Protein AF-A0A1B0D2J7-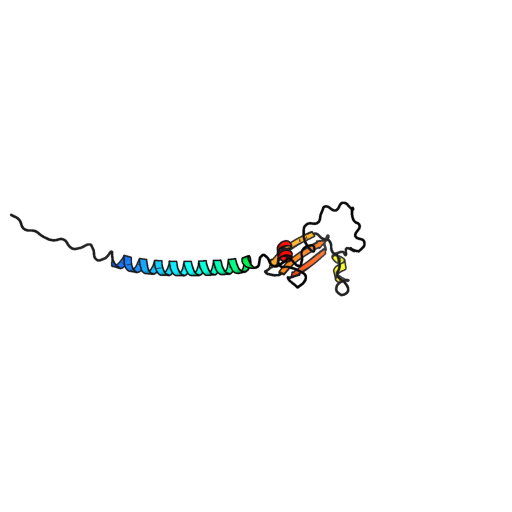F1 (afdb_monomer)

Foldseek 3Di:
DDDDDDDDDDPDPPVVVVVVVVVVVVVVVVVVVVVVVVVVVVVVVVVVVVDDPQLQPPVDDDDDDPPVPDDDPVQDEDELVCVVVVVPPDDHHYDFDFPDWDDDVQKIWTWGDDPPHIDIDMDGDDPNGHSVNSVVRD

Secondary structure (DSSP, 8-state):
---------SSTTHHHHHHHHHHHHHHHHHHHHHHHHHHHHHHHHHHTTTTS--TTTTSSS-PPP--S-S--TT--EEPGGGGGGSTTT---EE--EEEEEEEETTEEEEEEEETTEEEEEEEE--SSS-HHHHHHH-

Radius of gyration: 33.24 Å; Cα contacts (8 Å, |Δi|>4): 116; chains: 1; bounding box: 36×36×124 Å

Organism: Phlebotomus papatasi (NCBI:txid29031)

Structure (mmCIF, N/CA/C/O backbone):
data_AF-A0A1B0D2J7-F1
#
_entry.id   AF-A0A1B0D2J7-F1
#
loop_
_atom_site.group_PDB
_atom_site.id
_atom_site.type_symbol
_atom_site.label_atom_id
_atom_site.label_alt_id
_atom_site.label_comp_id
_atom_site.label_asym_id
_atom_site.label_entity_id
_atom_site.label_seq_id
_atom_site.pdbx_PDB_ins_code
_atom_site.Cartn_x
_atom_site.Cartn_y
_atom_site.Cartn_z
_atom_site.occupancy
_atom_site.B_iso_or_equiv
_atom_site.auth_seq_id
_atom_site.auth_comp_id
_atom_site.auth_asym_id
_atom_site.auth_atom_id
_atom_site.pdbx_PDB_model_num
ATOM 1 N N . MET A 1 1 ? -4.868 2.280 103.336 1.00 36.06 1 MET A N 1
ATOM 2 C CA . MET A 1 1 ? -6.332 2.090 103.245 1.00 36.06 1 MET A CA 1
ATOM 3 C C . MET A 1 1 ? -6.810 2.931 102.066 1.00 36.06 1 MET A C 1
ATOM 5 O O . MET A 1 1 ? -6.310 4.032 101.901 1.00 36.06 1 MET A O 1
ATOM 9 N N . VAL A 1 2 ? -7.621 2.318 101.208 1.00 45.88 2 VAL A N 1
ATOM 10 C CA . VAL A 1 2 ? -7.970 2.619 99.801 1.00 45.88 2 VAL A CA 1
ATOM 11 C C . VAL A 1 2 ? -8.693 3.957 99.575 1.00 45.88 2 VAL A C 1
ATOM 13 O O . VAL A 1 2 ? -9.553 4.262 100.392 1.00 45.88 2 VAL A O 1
ATOM 16 N N . VAL A 1 3 ? -8.407 4.658 98.454 1.00 38.03 3 VAL A N 1
ATOM 17 C CA . VAL A 1 3 ? -9.381 5.112 97.413 1.00 38.03 3 VAL A CA 1
ATOM 18 C C . VAL A 1 3 ? -8.695 5.730 96.162 1.00 38.03 3 VAL A C 1
ATOM 20 O O . VAL A 1 3 ? -8.064 6.777 96.248 1.00 38.03 3 VAL A O 1
ATOM 23 N N . ASP A 1 4 ? -8.860 5.058 95.013 1.00 40.75 4 ASP A N 1
ATOM 24 C CA . ASP A 1 4 ? -8.690 5.481 93.593 1.00 40.75 4 ASP A CA 1
ATOM 25 C C . ASP A 1 4 ? -9.946 6.269 93.106 1.00 40.75 4 ASP A C 1
ATOM 27 O O . ASP A 1 4 ? -10.942 6.184 93.838 1.00 40.75 4 ASP A O 1
ATOM 31 N N . PRO A 1 5 ? -10.029 6.971 91.926 1.00 53.91 5 PRO A N 1
ATOM 32 C CA . PRO A 1 5 ? -9.624 6.455 90.594 1.00 53.91 5 PRO A CA 1
ATOM 33 C C . PRO A 1 5 ? -9.311 7.466 89.435 1.00 53.91 5 PRO A C 1
ATOM 35 O O . PRO A 1 5 ? -9.372 8.687 89.573 1.00 53.91 5 PRO A O 1
ATOM 38 N N . THR A 1 6 ? -9.114 6.892 88.234 1.00 36.03 6 THR A N 1
ATOM 39 C CA . THR A 1 6 ? -9.499 7.321 86.856 1.00 36.03 6 THR A CA 1
ATOM 40 C C . THR A 1 6 ? -8.455 7.792 85.821 1.00 36.03 6 THR A C 1
ATOM 42 O O . THR A 1 6 ? -7.936 8.904 85.848 1.00 36.03 6 THR A O 1
ATOM 45 N N . GLU A 1 7 ? -8.290 6.918 84.815 1.00 46.34 7 GLU A N 1
ATOM 46 C CA . GLU A 1 7 ? -7.765 7.100 83.456 1.00 46.34 7 GLU A CA 1
ATOM 47 C C . GLU A 1 7 ? -8.425 8.255 82.678 1.00 46.34 7 GLU A C 1
ATOM 49 O O . GLU A 1 7 ? -9.646 8.415 82.734 1.00 46.34 7 GLU A O 1
ATOM 54 N N . LYS A 1 8 ? -7.638 8.985 81.865 1.00 35.38 8 LYS A N 1
ATOM 55 C CA . LYS A 1 8 ? -8.033 9.540 80.545 1.00 35.38 8 LYS A CA 1
ATOM 56 C C . LYS A 1 8 ? -6.895 10.357 79.925 1.00 35.38 8 LYS A C 1
ATOM 58 O O . LYS A 1 8 ? -6.620 11.471 80.358 1.00 35.38 8 LYS A O 1
ATOM 63 N N . GLY A 1 9 ? -6.266 9.844 78.868 1.00 32.66 9 GLY A N 1
ATOM 64 C CA . GLY A 1 9 ? -5.232 10.608 78.164 1.00 32.66 9 GLY A CA 1
ATOM 65 C C . GLY A 1 9 ? -4.588 9.914 76.969 1.00 32.66 9 GLY A C 1
ATOM 66 O O . GLY A 1 9 ? -3.372 9.972 76.851 1.00 32.66 9 GLY A O 1
ATOM 67 N N . ALA A 1 10 ? -5.349 9.238 76.101 1.00 36.91 10 ALA A N 1
ATOM 68 C CA . ALA A 1 10 ? -4.761 8.639 74.892 1.00 36.91 10 ALA A CA 1
ATOM 69 C C . ALA A 1 10 ? -5.665 8.566 73.643 1.00 36.91 10 ALA A C 1
ATOM 71 O O . ALA A 1 10 ? -5.185 8.151 72.593 1.00 36.91 10 ALA A O 1
ATOM 72 N N . GLU A 1 11 ? -6.937 8.980 73.687 1.00 37.53 11 GLU A N 1
ATOM 73 C CA . GLU A 1 11 ? -7.882 8.601 72.614 1.00 37.53 11 GLU A CA 1
ATOM 74 C C . GLU A 1 11 ? -8.264 9.706 71.608 1.00 37.53 11 GLU A C 1
ATOM 76 O O . GLU A 1 11 ? -8.839 9.409 70.568 1.00 37.53 11 GLU A O 1
ATOM 81 N N . THR A 1 12 ? -7.902 10.980 71.795 1.00 37.44 12 THR A N 1
ATOM 82 C CA . THR A 1 12 ? -8.481 12.068 70.968 1.00 37.44 12 THR A CA 1
ATOM 83 C C . THR A 1 12 ? -7.726 12.449 69.681 1.00 37.44 12 THR A C 1
ATOM 85 O O . THR A 1 12 ? -8.220 13.280 68.920 1.00 37.44 12 THR A O 1
ATOM 88 N N . SER A 1 13 ? -6.573 11.844 69.362 1.00 40.19 13 SER A N 1
ATOM 89 C CA . SER A 1 13 ? -5.775 12.210 68.165 1.00 40.19 13 SER A CA 1
ATOM 90 C C . SER A 1 13 ? -5.899 11.229 66.980 1.00 40.19 13 SER A C 1
ATOM 92 O O . SER A 1 13 ? -5.653 11.599 65.829 1.00 40.19 13 SER A O 1
ATOM 94 N N . ALA A 1 14 ? -6.348 9.991 67.220 1.00 44.34 14 ALA A N 1
ATOM 95 C CA . ALA A 1 14 ? -6.433 8.953 66.185 1.00 44.34 14 ALA A CA 1
ATOM 96 C C . ALA A 1 14 ? -7.682 9.081 65.284 1.00 44.34 14 ALA A C 1
ATOM 98 O O . ALA A 1 14 ? -7.615 8.864 64.070 1.00 44.34 14 ALA A O 1
ATOM 99 N N . GLU A 1 15 ? -8.824 9.515 65.826 1.00 48.03 15 GLU A N 1
ATOM 100 C CA . GLU A 1 15 ? -10.078 9.617 65.057 1.00 48.03 15 GLU A CA 1
ATOM 101 C C . GLU A 1 15 ? -10.130 10.811 64.090 1.00 48.03 15 GLU A C 1
ATOM 103 O O . GLU A 1 15 ? -10.821 10.762 63.065 1.00 48.03 15 GLU A O 1
ATOM 108 N N . ALA A 1 16 ? -9.368 11.876 64.357 1.00 48.75 16 ALA A N 1
ATOM 109 C CA . ALA A 1 16 ? -9.326 13.062 63.499 1.00 48.75 16 ALA A CA 1
ATOM 110 C C . ALA A 1 16 ? -8.499 12.846 62.214 1.00 48.75 16 ALA A C 1
ATOM 112 O O . ALA A 1 16 ? -8.793 13.450 61.176 1.00 48.75 16 ALA A O 1
ATOM 113 N N . GLN A 1 17 ? -7.497 11.960 62.250 1.00 47.81 17 GLN A N 1
ATOM 114 C CA . GLN A 1 17 ? -6.685 11.612 61.077 1.00 47.81 17 GLN A CA 1
ATOM 115 C C . GLN A 1 17 ? -7.391 10.594 60.158 1.00 47.81 17 GLN A C 1
ATOM 117 O O . GLN A 1 17 ? -7.270 10.686 58.933 1.00 47.81 17 GLN A O 1
ATOM 122 N N . SER A 1 18 ? -8.225 9.707 60.716 1.00 53.28 18 SER A N 1
ATOM 123 C CA . SER A 1 18 ? -8.962 8.672 59.967 1.00 53.28 18 SER A CA 1
ATOM 124 C C . SER A 1 18 ? -10.056 9.241 59.038 1.00 53.28 18 SER A C 1
ATOM 126 O O . SER A 1 18 ? -10.186 8.839 57.877 1.00 53.28 18 SER A O 1
ATOM 128 N N . LYS A 1 19 ? -10.781 10.287 59.467 1.00 58.66 19 LYS A N 1
ATOM 129 C CA . LYS A 1 19 ? -11.869 10.894 58.665 1.00 58.66 19 LYS A CA 1
ATOM 130 C C . LYS A 1 19 ? -11.386 11.666 57.423 1.00 58.66 19 LYS A C 1
ATOM 132 O O . LYS A 1 19 ? -12.112 11.751 56.431 1.00 58.66 19 LYS A O 1
ATOM 137 N N . LYS A 1 20 ? -10.163 12.217 57.430 1.00 57.28 20 LYS A N 1
ATOM 138 C CA . LYS A 1 20 ? -9.581 12.918 56.262 1.00 57.28 20 LYS A CA 1
ATOM 139 C C . LYS A 1 20 ? -8.991 11.955 55.229 1.00 57.28 20 LYS A C 1
ATOM 141 O O . LYS A 1 20 ? -9.110 12.217 54.031 1.00 57.28 20 LYS A O 1
ATOM 146 N N . ALA A 1 21 ? -8.408 10.840 55.671 1.00 54.78 21 ALA A N 1
ATOM 147 C CA . ALA A 1 21 ? -7.881 9.804 54.784 1.00 54.78 21 ALA A CA 1
ATOM 148 C C . ALA A 1 21 ? -9.001 9.118 53.979 1.00 54.78 21 ALA A C 1
ATOM 150 O O . ALA A 1 21 ? -8.893 8.996 52.756 1.00 54.78 21 ALA A O 1
ATOM 151 N N . ALA A 1 22 ? -10.128 8.805 54.630 1.00 58.28 22 ALA A N 1
ATOM 152 C CA . ALA A 1 22 ? -11.289 8.189 53.985 1.00 58.28 22 ALA A CA 1
ATOM 153 C C . ALA A 1 22 ? -11.893 9.063 52.865 1.00 58.28 22 ALA A C 1
ATOM 155 O O . ALA A 1 22 ? -12.241 8.575 51.789 1.00 58.28 22 ALA A O 1
ATOM 156 N N . LYS A 1 23 ? -11.954 10.389 53.062 1.00 60.50 23 LYS A N 1
ATOM 157 C CA . LYS A 1 23 ? -12.514 11.319 52.062 1.00 60.50 23 LYS A CA 1
ATOM 158 C C . LYS A 1 23 ? -11.604 11.512 50.839 1.00 60.50 23 LYS A C 1
ATOM 160 O O . LYS A 1 23 ? -12.100 11.806 49.752 1.00 60.50 23 LYS A O 1
ATOM 165 N N . LYS A 1 24 ? -10.284 11.337 50.994 1.00 59.53 24 LYS A N 1
ATOM 166 C CA . LYS A 1 24 ? -9.316 11.395 49.884 1.00 59.53 24 LYS A CA 1
ATOM 167 C C . LYS A 1 24 ? -9.387 10.126 49.028 1.00 59.53 24 LYS A C 1
ATOM 169 O O . LYS A 1 24 ? -9.522 10.227 47.813 1.00 59.53 24 LYS A O 1
ATOM 174 N N . GLN A 1 25 ? -9.444 8.956 49.666 1.00 58.25 25 GLN A N 1
ATOM 175 C CA . GLN A 1 25 ? -9.593 7.669 48.978 1.00 58.25 25 GLN A CA 1
ATOM 176 C C . GLN A 1 25 ? -10.912 7.568 48.195 1.00 58.25 25 GLN A C 1
ATOM 178 O O . GLN A 1 25 ? -10.910 7.108 47.056 1.00 58.25 25 GLN A O 1
ATOM 183 N N . ALA A 1 26 ? -12.017 8.096 48.734 1.00 59.22 26 ALA A N 1
ATOM 184 C CA . ALA A 1 26 ? -13.295 8.140 48.018 1.00 59.22 26 ALA A CA 1
ATOM 185 C C . ALA A 1 26 ? -13.246 9.008 46.741 1.00 59.22 26 ALA A C 1
ATOM 187 O O . ALA A 1 26 ? -13.880 8.688 45.735 1.00 59.22 26 ALA A O 1
ATOM 188 N N . LYS A 1 27 ? -12.469 10.102 46.748 1.00 60.84 27 LYS A N 1
ATOM 189 C CA . LYS A 1 27 ? -12.349 11.011 45.595 1.00 60.84 27 LYS A CA 1
ATOM 190 C C . LYS A 1 27 ? -11.422 10.455 44.509 1.00 60.84 27 LYS A C 1
ATOM 192 O O . LYS A 1 27 ? -11.685 10.673 43.325 1.00 60.84 27 LYS A O 1
ATOM 197 N N . ASP A 1 28 ? -10.376 9.729 44.896 1.00 60.09 28 ASP A N 1
ATOM 198 C CA . ASP A 1 28 ? -9.481 9.043 43.959 1.00 60.09 28 ASP A CA 1
ATOM 199 C C . ASP A 1 28 ? -10.144 7.801 43.337 1.00 60.09 28 ASP A C 1
ATOM 201 O O . ASP A 1 28 ? -10.042 7.603 42.124 1.00 60.09 28 ASP A O 1
ATOM 205 N N . ALA A 1 29 ? -10.943 7.048 44.103 1.00 58.47 29 ALA A N 1
ATOM 206 C CA . ALA A 1 29 ? -11.748 5.943 43.575 1.00 58.47 29 ALA A CA 1
ATOM 207 C C . ALA A 1 29 ? -12.784 6.415 42.534 1.00 58.47 29 ALA A C 1
ATOM 209 O O . ALA A 1 29 ? -12.930 5.801 41.478 1.00 58.47 29 ALA A O 1
ATOM 210 N N . ALA A 1 30 ? -13.441 7.560 42.764 1.00 59.19 30 ALA A N 1
ATOM 211 C CA . ALA A 1 30 ? -14.412 8.118 41.818 1.00 59.19 30 ALA A CA 1
ATOM 212 C C . ALA A 1 30 ? -13.770 8.626 40.509 1.00 59.19 30 ALA A C 1
ATOM 214 O O . ALA A 1 30 ? -14.366 8.521 39.434 1.00 59.19 30 ALA A O 1
ATOM 215 N N . LYS A 1 31 ? -12.542 9.162 40.568 1.00 61.38 31 LYS A N 1
ATOM 216 C CA . LYS A 1 31 ? -11.791 9.571 39.367 1.00 61.38 31 LYS A CA 1
ATOM 217 C C . LYS A 1 31 ? -11.256 8.371 38.584 1.00 61.38 31 LYS A C 1
ATOM 219 O O . LYS A 1 31 ? -11.257 8.411 37.354 1.00 61.38 31 LYS A O 1
ATOM 224 N N . ALA A 1 32 ? -10.838 7.311 39.274 1.00 59.25 32 ALA A N 1
ATOM 225 C CA . ALA A 1 32 ? -10.415 6.065 38.643 1.00 59.25 32 ALA A CA 1
ATOM 226 C C . ALA A 1 32 ? -11.587 5.358 37.941 1.00 59.25 32 ALA A C 1
ATOM 228 O O . ALA A 1 32 ? -11.433 4.938 36.795 1.00 59.25 32 ALA A O 1
ATOM 229 N N . ALA A 1 33 ? -12.771 5.327 38.564 1.00 58.59 33 ALA A N 1
ATOM 230 C CA . ALA A 1 33 ? -13.982 4.768 37.964 1.00 58.59 33 ALA A CA 1
ATOM 231 C C . ALA A 1 33 ? -14.403 5.530 36.695 1.00 58.59 33 ALA A C 1
ATOM 233 O O . ALA A 1 33 ? -14.578 4.916 35.646 1.00 58.59 33 ALA A O 1
ATOM 234 N N . LYS A 1 34 ? -14.432 6.873 36.729 1.00 60.16 34 LYS A N 1
ATOM 235 C CA . LYS A 1 34 ? -14.753 7.678 35.533 1.00 60.16 34 LYS A CA 1
ATOM 236 C C . LYS A 1 34 ? -13.731 7.526 34.403 1.00 60.16 34 LYS A C 1
ATOM 238 O O . LYS A 1 34 ? -14.107 7.543 33.235 1.00 60.16 34 LYS A O 1
ATOM 243 N N . LYS A 1 35 ? -12.441 7.355 34.719 1.00 60.25 35 LYS A N 1
ATOM 244 C CA . LYS A 1 35 ? -11.399 7.117 33.703 1.00 60.25 35 LYS A CA 1
ATOM 245 C C . LYS A 1 35 ? -11.493 5.709 33.101 1.00 60.25 35 LYS A C 1
ATOM 247 O O . LYS A 1 35 ? -11.208 5.546 31.918 1.00 60.25 35 LYS A O 1
ATOM 252 N N . ALA A 1 36 ? -11.898 4.711 33.885 1.00 58.19 36 ALA A N 1
ATOM 253 C CA . ALA A 1 36 ? -12.130 3.352 33.401 1.00 58.19 36 ALA A CA 1
ATOM 254 C C . ALA A 1 36 ? -13.385 3.268 32.516 1.00 58.19 36 ALA A C 1
ATOM 256 O O . ALA A 1 36 ? -13.337 2.658 31.452 1.00 58.19 36 ALA A O 1
ATOM 257 N N . GLU A 1 37 ? -14.465 3.953 32.895 1.00 57.78 37 GLU A N 1
ATOM 258 C CA . GLU A 1 37 ? -15.721 3.980 32.139 1.00 57.78 37 GLU A CA 1
ATOM 259 C C . GLU A 1 37 ? -15.562 4.705 30.793 1.00 57.78 37 GLU A C 1
ATOM 261 O O . GLU A 1 37 ? -15.977 4.194 29.755 1.00 57.78 37 GLU A O 1
ATOM 266 N N . HIS A 1 38 ? -14.829 5.826 30.765 1.00 57.88 38 HIS A N 1
ATOM 267 C CA . HIS A 1 38 ? -14.533 6.537 29.517 1.00 57.88 38 HIS A CA 1
ATOM 268 C C . HIS A 1 38 ? -13.555 5.770 28.604 1.00 57.88 38 HIS A C 1
ATOM 270 O O . HIS A 1 38 ? -13.592 5.927 27.383 1.00 57.88 38 HIS A O 1
ATOM 276 N N . ARG A 1 39 ? -12.686 4.919 29.170 1.00 57.28 39 ARG A N 1
ATOM 277 C CA . ARG A 1 39 ? -11.794 4.037 28.396 1.00 57.28 39 ARG A CA 1
ATOM 278 C C . ARG A 1 39 ? -12.539 2.816 27.846 1.00 57.28 39 ARG A C 1
ATOM 280 O O . ARG A 1 39 ? -12.234 2.378 26.743 1.00 57.28 39 ARG A O 1
ATOM 287 N N . ALA A 1 40 ? -13.534 2.306 28.573 1.00 54.69 40 ALA A N 1
ATOM 288 C CA . ALA A 1 40 ? -14.386 1.209 28.123 1.00 54.69 40 ALA A CA 1
ATOM 289 C C . ALA A 1 40 ? -15.408 1.653 27.061 1.00 54.69 40 ALA A C 1
ATOM 291 O O . ALA A 1 40 ? -15.661 0.902 26.124 1.00 54.69 40 ALA A O 1
ATOM 292 N N . ALA A 1 41 ? -15.951 2.872 27.157 1.00 53.97 41 ALA A N 1
ATOM 293 C CA . ALA A 1 41 ? -16.854 3.426 26.145 1.00 53.97 41 ALA A CA 1
ATOM 294 C C . ALA A 1 41 ? -16.133 3.726 24.817 1.00 53.97 41 ALA A C 1
ATOM 296 O O . ALA A 1 41 ? -16.645 3.385 23.754 1.00 53.97 41 ALA A O 1
ATOM 297 N N . ALA A 1 42 ? -14.912 4.274 24.873 1.00 52.56 42 ALA A N 1
ATOM 298 C CA . ALA A 1 42 ? -14.099 4.513 23.678 1.00 52.56 42 ALA A CA 1
ATOM 299 C C . ALA A 1 42 ? -13.612 3.208 23.021 1.00 52.56 42 ALA A C 1
ATOM 301 O O . ALA A 1 42 ? -13.600 3.114 21.800 1.00 52.56 42 ALA A O 1
ATOM 302 N N . GLY A 1 43 ? -13.266 2.185 23.815 1.00 48.38 43 GLY A N 1
ATOM 303 C CA . GLY A 1 43 ? -12.883 0.871 23.286 1.00 48.38 43 GLY A CA 1
ATOM 304 C C . GLY A 1 43 ? -14.051 0.105 22.660 1.00 48.38 43 GLY A C 1
ATOM 305 O O . GLY A 1 43 ? -13.878 -0.536 21.634 1.00 48.38 43 GLY A O 1
ATOM 306 N N . LYS A 1 44 ? -15.262 0.211 23.225 1.00 47.06 44 LYS A N 1
ATOM 307 C CA . LYS A 1 44 ? -16.447 -0.487 22.700 1.00 47.06 44 LYS A CA 1
ATOM 308 C C . LYS A 1 44 ? -17.095 0.199 21.497 1.00 47.06 44 LYS A C 1
ATOM 310 O O . LYS A 1 44 ? -17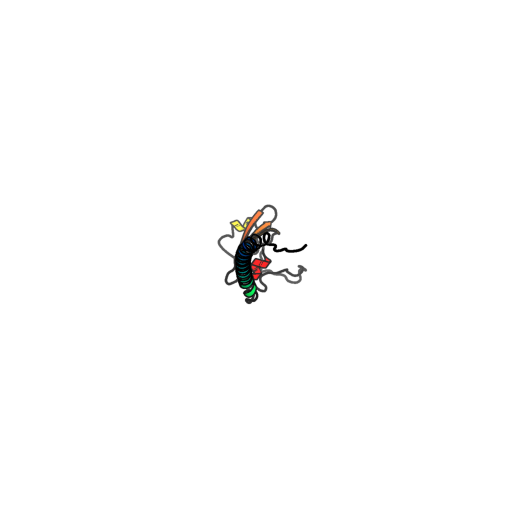.754 -0.476 20.721 1.00 47.06 44 LYS A O 1
ATOM 315 N N . GLN A 1 45 ? -16.926 1.508 21.301 1.00 46.50 45 GLN A N 1
ATOM 316 C CA . GLN A 1 45 ? -17.433 2.158 20.083 1.00 46.50 45 GLN A CA 1
ATOM 317 C C . GLN A 1 45 ? -16.582 1.871 18.839 1.00 46.50 45 GLN A C 1
ATOM 319 O O . GLN A 1 45 ? -17.117 1.949 17.735 1.00 46.50 45 GLN A O 1
ATOM 324 N N . GLU A 1 46 ? -15.303 1.514 18.989 1.00 49.16 46 GLU A N 1
ATOM 325 C CA . GLU A 1 46 ? -14.496 1.041 17.854 1.00 49.16 46 GLU A CA 1
ATOM 326 C C . GLU A 1 46 ? -14.728 -0.448 17.556 1.00 49.16 46 GLU A C 1
ATOM 328 O O . GLU A 1 46 ? -14.735 -0.823 16.387 1.00 49.16 46 GLU A O 1
ATOM 333 N N . ASP A 1 47 ? -15.017 -1.256 18.582 1.00 45.72 47 ASP A N 1
ATOM 334 C CA . ASP A 1 47 ? -15.190 -2.713 18.464 1.00 45.72 47 ASP A CA 1
ATOM 335 C C . ASP A 1 47 ? -16.617 -3.146 18.052 1.00 45.72 47 ASP A C 1
ATOM 337 O O . ASP A 1 47 ? -16.831 -4.219 17.509 1.00 45.72 47 ASP A O 1
ATOM 341 N N . VAL A 1 48 ? -17.643 -2.311 18.269 1.00 44.94 48 VAL A N 1
ATOM 342 C CA . VAL A 1 48 ? -19.051 -2.659 17.946 1.00 44.94 48 VAL A CA 1
ATOM 343 C C . VAL A 1 48 ? -19.467 -2.223 16.527 1.00 44.94 48 VAL A C 1
ATOM 345 O O . VAL A 1 48 ? -20.555 -2.542 16.061 1.00 44.94 48 VAL A O 1
ATOM 348 N N . GLN A 1 49 ? -18.584 -1.556 15.778 1.00 46.47 49 GLN A N 1
ATOM 349 C CA . GLN A 1 49 ? -18.716 -1.414 14.318 1.00 46.47 49 GLN A CA 1
ATOM 350 C C . GLN A 1 49 ? -17.932 -2.504 13.555 1.00 46.47 49 GLN A C 1
ATOM 352 O O . GLN A 1 49 ? -17.596 -2.302 12.388 1.00 46.47 49 GLN A O 1
ATOM 357 N N . GLU A 1 50 ? -17.593 -3.630 14.194 1.00 49.94 50 GLU A N 1
ATOM 358 C CA . GLU A 1 50 ? -16.766 -4.689 13.591 1.00 49.94 50 GLU A CA 1
ATOM 359 C C . GLU A 1 50 ? -17.494 -5.640 12.623 1.00 49.94 50 GLU A C 1
ATOM 361 O O . GLU A 1 50 ? -16.834 -6.467 12.003 1.00 49.94 50 GLU A O 1
ATOM 366 N N . GLU A 1 51 ? -18.794 -5.483 12.366 1.00 53.25 51 GLU A N 1
ATOM 367 C CA . GLU A 1 51 ? -19.521 -6.356 11.425 1.00 53.25 51 GLU A CA 1
ATOM 368 C C . GLU A 1 51 ? -20.344 -5.565 10.398 1.00 53.25 51 GLU A C 1
ATOM 370 O O . GLU A 1 51 ? -21.457 -5.923 10.030 1.00 53.25 51 GLU A O 1
ATOM 375 N N . SER A 1 52 ? -19.813 -4.437 9.920 1.00 60.34 52 SER A N 1
ATOM 376 C CA . SER A 1 52 ? -20.302 -3.897 8.649 1.00 60.34 52 SER A CA 1
ATOM 377 C C . SER A 1 52 ? -19.863 -4.838 7.528 1.00 60.34 52 SER A C 1
ATOM 379 O O . SER A 1 52 ? -18.662 -5.105 7.432 1.00 60.34 52 SER A O 1
ATOM 381 N N . GLU A 1 53 ? -20.802 -5.298 6.697 1.00 67.56 53 GLU A N 1
ATOM 382 C CA . GLU A 1 53 ? -20.534 -6.106 5.501 1.00 67.56 53 GLU A CA 1
ATOM 383 C C . GLU A 1 53 ? -19.273 -5.622 4.773 1.00 67.56 53 GLU A C 1
ATOM 385 O O . GLU A 1 53 ? -19.129 -4.441 4.437 1.00 67.56 53 GLU A O 1
ATOM 390 N N . ASP A 1 54 ? -18.330 -6.541 4.559 1.00 77.62 54 ASP A N 1
ATOM 391 C CA . ASP A 1 54 ? -17.120 -6.248 3.806 1.00 77.62 54 ASP A CA 1
ATOM 392 C C . ASP A 1 54 ? -17.451 -6.141 2.315 1.00 77.62 54 ASP A C 1
ATOM 394 O O . ASP A 1 54 ? -17.373 -7.100 1.549 1.00 77.62 54 ASP A O 1
ATOM 398 N N . TYR A 1 55 ? -17.791 -4.931 1.884 1.00 83.50 55 TYR A N 1
ATOM 399 C CA . TYR A 1 55 ? -18.026 -4.606 0.477 1.00 83.50 55 TYR A CA 1
ATOM 400 C C . TYR A 1 55 ? -16.757 -4.692 -0.398 1.00 83.50 55 TYR A C 1
ATOM 402 O O . TYR A 1 55 ? -16.825 -4.540 -1.622 1.00 83.50 55 TYR A O 1
ATOM 410 N N . SER A 1 56 ? -15.588 -4.942 0.200 1.00 82.12 56 SER A N 1
ATOM 411 C CA . SER A 1 56 ? -14.326 -5.190 -0.506 1.00 82.12 56 SER A CA 1
ATOM 412 C C . SER A 1 56 ? -13.918 -6.660 -0.522 1.00 82.12 56 SER A C 1
ATOM 414 O O . SER A 1 56 ? -12.825 -6.965 -1.013 1.00 82.12 56 SER A O 1
ATOM 416 N N . ALA A 1 57 ? -14.778 -7.565 -0.047 1.00 82.00 57 ALA A N 1
ATOM 417 C CA . ALA A 1 57 ? -14.514 -8.995 -0.066 1.00 82.00 57 ALA A CA 1
ATOM 418 C C . ALA A 1 57 ? -14.168 -9.454 -1.495 1.00 82.00 57 ALA A C 1
ATOM 420 O O . ALA A 1 57 ? -14.856 -9.135 -2.465 1.00 82.00 57 ALA A O 1
ATOM 421 N N . GLY A 1 58 ? -13.043 -10.159 -1.640 1.00 83.56 58 GLY A N 1
ATOM 422 C CA . GLY A 1 58 ? -12.522 -10.620 -2.934 1.00 83.56 58 GLY A CA 1
ATOM 423 C C . GLY A 1 58 ? -11.596 -9.640 -3.670 1.00 83.56 58 GLY A C 1
ATOM 424 O O . GLY A 1 58 ? -10.961 -10.037 -4.645 1.00 83.56 58 GLY A O 1
ATOM 425 N N . LYS A 1 59 ? -11.448 -8.390 -3.203 1.00 85.75 59 LYS A N 1
ATOM 426 C CA . LYS A 1 59 ? -10.482 -7.413 -3.762 1.00 85.75 59 LYS A CA 1
ATOM 427 C C . LYS A 1 59 ? -9.124 -7.423 -3.058 1.00 85.75 59 LYS A C 1
ATOM 429 O O . LYS A 1 59 ? -8.173 -6.815 -3.544 1.00 85.75 59 LYS A O 1
ATOM 434 N N . TYR A 1 60 ? -9.028 -8.105 -1.923 1.00 90.44 60 TYR A N 1
ATOM 435 C CA . TYR A 1 60 ? -7.815 -8.247 -1.129 1.00 90.44 60 TYR A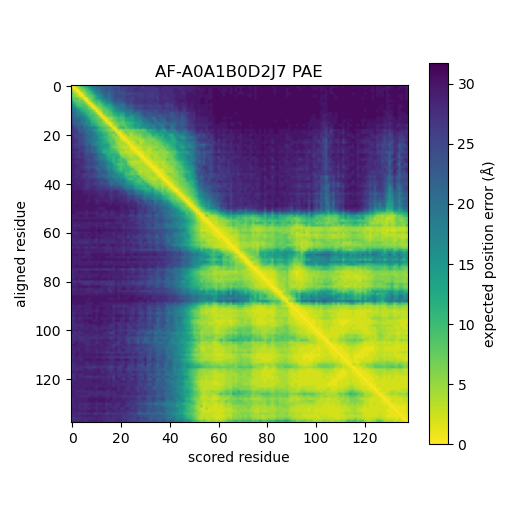 CA 1
ATOM 436 C C . TYR A 1 60 ? -7.756 -9.645 -0.503 1.00 90.44 60 TYR A C 1
ATOM 438 O O . TYR A 1 60 ? -8.757 -10.357 -0.452 1.00 90.44 60 TYR A O 1
ATOM 446 N N . GLY A 1 61 ? -6.572 -10.046 -0.045 1.00 89.81 61 GLY A N 1
ATOM 447 C CA . GLY A 1 61 ? -6.357 -11.335 0.603 1.00 89.81 61 GLY A CA 1
ATOM 448 C C . GLY A 1 61 ? -5.071 -12.009 0.150 1.00 89.81 61 GLY A C 1
ATOM 449 O O . GLY A 1 61 ? -4.270 -11.442 -0.597 1.00 89.81 61 GLY A O 1
ATOM 450 N N . GLN A 1 62 ? -4.876 -13.239 0.618 1.00 89.62 62 GLN A N 1
ATOM 451 C CA . GLN A 1 62 ? -3.753 -14.063 0.201 1.00 89.62 62 GLN A CA 1
ATOM 452 C C . GLN A 1 62 ? -4.149 -14.876 -1.039 1.00 89.62 62 GLN A C 1
ATOM 454 O O . GLN A 1 62 ? -5.027 -15.734 -0.937 1.00 89.62 62 GLN A O 1
ATOM 459 N N . PRO A 1 63 ? -3.534 -14.627 -2.209 1.00 86.38 63 PRO A N 1
ATOM 460 C CA . PRO A 1 63 ? -3.834 -15.408 -3.399 1.00 86.38 63 PRO A CA 1
ATOM 461 C C . PRO A 1 63 ? -3.360 -16.857 -3.229 1.00 86.38 63 PRO A C 1
ATOM 463 O O . PRO A 1 63 ? -2.381 -17.132 -2.528 1.00 86.38 63 PRO A O 1
ATOM 466 N N . VAL A 1 64 ? -4.035 -17.782 -3.914 1.00 88.88 64 VAL A N 1
ATOM 467 C CA . VAL A 1 64 ? -3.573 -19.170 -4.037 1.00 88.88 64 VAL A CA 1
ATOM 468 C C . VAL A 1 64 ? -2.219 -19.229 -4.745 1.00 88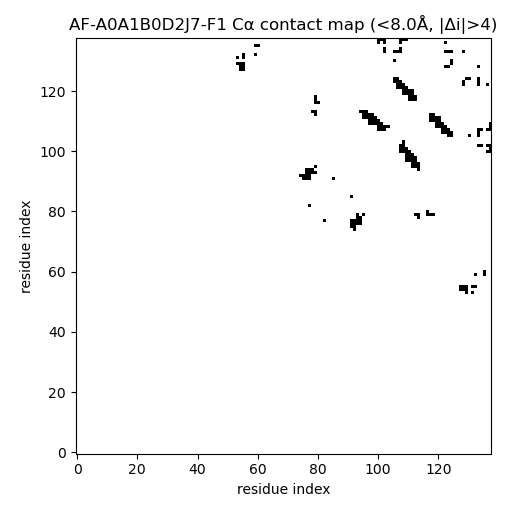.88 64 VAL A C 1
ATOM 470 O O . VAL A 1 64 ? -1.836 -18.317 -5.485 1.00 88.88 64 VAL A O 1
ATOM 473 N N . MET A 1 65 ? -1.483 -20.317 -4.518 1.00 88.62 65 MET A N 1
ATOM 474 C CA . MET A 1 65 ? -0.199 -20.542 -5.175 1.00 88.62 65 MET A CA 1
ATOM 475 C C . MET A 1 65 ? -0.360 -20.463 -6.697 1.00 88.62 65 MET A C 1
ATOM 477 O O . MET A 1 65 ? -1.191 -21.151 -7.287 1.00 88.62 65 MET A O 1
ATOM 481 N N . ILE A 1 66 ? 0.456 -19.626 -7.338 1.00 87.38 66 ILE A N 1
ATOM 482 C CA . ILE A 1 66 ? 0.421 -19.445 -8.789 1.00 87.38 66 ILE A CA 1
ATOM 483 C C . ILE A 1 66 ? 0.992 -20.706 -9.448 1.00 87.38 66 ILE A C 1
ATOM 485 O O . ILE A 1 66 ? 2.200 -20.925 -9.430 1.00 87.38 66 ILE A O 1
ATOM 489 N N . GLN A 1 67 ? 0.117 -21.521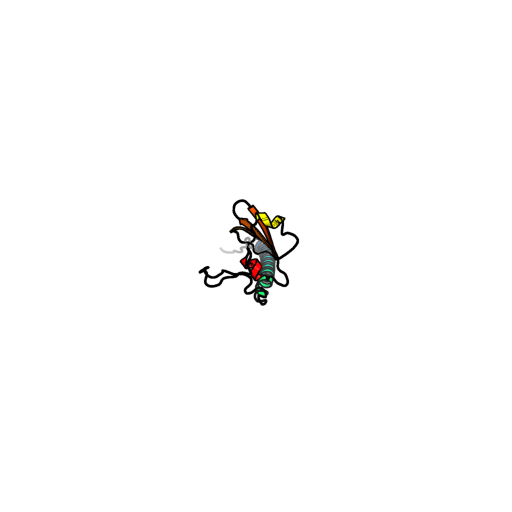 -10.040 1.00 90.31 67 GLN A N 1
ATOM 490 C CA . GLN A 1 67 ? 0.465 -22.774 -10.731 1.00 90.31 67 GLN A CA 1
ATOM 491 C C . GLN A 1 67 ? 0.217 -22.715 -12.250 1.00 90.31 67 GLN A C 1
ATOM 493 O O . GLN 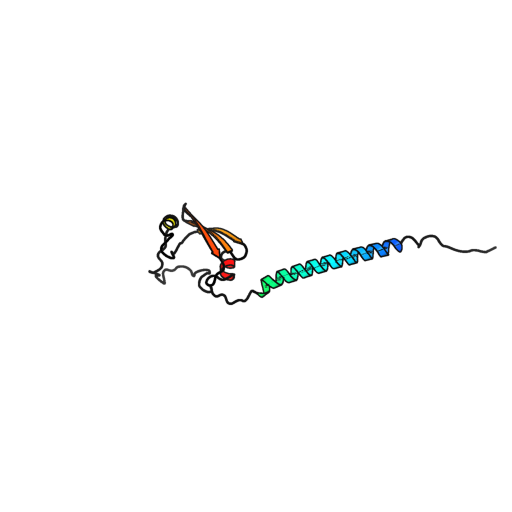A 1 67 ? 0.169 -23.741 -12.916 1.00 90.31 67 GLN A O 1
ATOM 498 N N . SER A 1 68 ? 0.057 -21.515 -12.819 1.00 84.50 68 SER A N 1
ATOM 499 C CA . SER A 1 68 ? -0.248 -21.298 -14.250 1.00 84.50 68 SER A CA 1
ATOM 500 C C . SER A 1 68 ? -1.528 -21.987 -14.759 1.00 84.50 68 SER A C 1
ATOM 502 O O . SER A 1 68 ? -1.672 -22.183 -15.963 1.00 84.50 68 SER A O 1
ATOM 504 N N . ALA A 1 69 ? -2.458 -22.333 -13.861 1.00 79.81 69 ALA A N 1
ATOM 505 C CA . ALA A 1 69 ? -3.732 -22.967 -14.205 1.00 79.81 69 ALA A CA 1
ATOM 506 C C . ALA A 1 69 ? -4.665 -22.028 -14.993 1.00 79.81 69 ALA A C 1
ATOM 508 O O . ALA A 1 69 ? -5.318 -22.455 -15.940 1.00 79.81 69 ALA A O 1
ATOM 509 N N . GLU A 1 70 ? -4.671 -20.739 -14.646 1.00 75.69 70 GLU A N 1
ATOM 510 C CA . GLU A 1 70 ? -5.450 -19.702 -15.323 1.00 75.69 70 GLU A CA 1
ATOM 511 C C . GLU A 1 70 ? -4.510 -18.653 -15.920 1.00 75.69 70 GLU A C 1
ATOM 513 O O . GLU A 1 70 ? -3.626 -18.113 -15.245 1.00 75.69 70 GLU A O 1
ATOM 518 N N . LYS A 1 71 ? -4.695 -18.363 -17.210 1.00 74.31 71 LYS A N 1
ATOM 519 C CA . LYS A 1 71 ? -4.032 -17.244 -17.879 1.00 74.31 71 LYS A CA 1
ATOM 520 C C . LYS A 1 71 ? -4.962 -16.042 -17.772 1.00 74.31 71 LYS A C 1
ATOM 522 O O . LYS A 1 71 ? -6.084 -16.107 -18.256 1.00 74.31 71 LYS A O 1
ATOM 527 N N . PHE A 1 72 ? -4.486 -14.960 -17.163 1.00 75.56 72 PHE A N 1
ATOM 528 C CA . PHE A 1 72 ? -5.193 -13.680 -17.108 1.00 75.56 72 PHE A CA 1
ATOM 529 C C . PHE A 1 72 ? -4.595 -12.735 -18.161 1.00 75.56 72 PHE A C 1
ATOM 531 O O . PHE A 1 72 ? -3.675 -11.986 -17.823 1.00 75.56 72 PHE A O 1
ATOM 538 N N . PRO A 1 73 ? -5.042 -12.790 -19.432 1.00 70.94 73 PRO A N 1
ATOM 539 C CA . PRO A 1 73 ? -4.504 -11.934 -20.491 1.00 70.94 73 PRO A CA 1
ATOM 540 C C . PRO A 1 73 ? -4.757 -10.444 -20.224 1.00 70.94 73 PRO A C 1
ATOM 542 O O . PRO A 1 73 ? -3.952 -9.614 -20.630 1.00 70.94 73 PRO A O 1
ATOM 545 N N . ASP A 1 74 ? -5.804 -10.117 -19.465 1.00 74.19 74 ASP A N 1
ATOM 546 C CA . ASP A 1 74 ? -6.219 -8.735 -19.192 1.00 74.19 74 ASP A CA 1
ATOM 547 C C . ASP A 1 74 ? -5.389 -8.048 -18.090 1.00 74.19 74 ASP A C 1
ATOM 549 O O . ASP A 1 74 ? -5.573 -6.868 -17.801 1.00 74.19 74 ASP A O 1
ATOM 553 N N . ARG A 1 75 ? -4.471 -8.772 -17.430 1.00 80.56 75 ARG A N 1
ATOM 554 C CA . ARG A 1 75 ? -3.620 -8.217 -16.364 1.00 80.56 75 ARG A CA 1
ATOM 555 C C . ARG A 1 75 ? -2.250 -7.836 -16.913 1.00 80.56 75 ARG A C 1
ATOM 557 O O . ARG A 1 75 ? -1.281 -8.584 -16.771 1.00 80.56 75 ARG A O 1
ATOM 564 N N . SER A 1 76 ? -2.158 -6.649 -17.506 1.00 82.56 76 SER A N 1
ATOM 565 C CA . SER A 1 76 ? -0.880 -6.059 -17.913 1.00 82.56 76 SER A CA 1
ATOM 566 C C . SER A 1 76 ? -0.175 -5.414 -16.718 1.00 82.56 76 SER A C 1
ATOM 568 O O . SER A 1 76 ? -0.602 -4.369 -16.224 1.00 82.56 76 SER A O 1
ATOM 570 N N . PHE A 1 77 ? 0.909 -6.033 -16.245 1.00 86.56 77 PHE A N 1
ATOM 571 C CA . PHE A 1 77 ? 1.728 -5.460 -15.178 1.00 86.56 77 PHE A CA 1
ATOM 572 C C . PHE A 1 77 ? 2.621 -4.344 -15.716 1.00 86.56 77 PHE A C 1
ATOM 574 O O . PHE A 1 77 ? 3.384 -4.553 -16.656 1.00 86.56 77 PHE A O 1
ATOM 581 N N . VAL A 1 78 ? 2.540 -3.181 -15.079 1.00 87.75 78 VAL A N 1
ATOM 582 C CA . VAL A 1 78 ? 3.380 -2.017 -15.347 1.00 87.75 78 VAL A CA 1
ATOM 583 C C . VAL A 1 78 ? 4.474 -1.942 -14.286 1.00 87.75 78 VAL A C 1
ATOM 585 O O . VAL A 1 78 ? 4.223 -2.128 -13.090 1.00 87.75 78 VAL A O 1
ATOM 588 N N . ASP A 1 79 ? 5.697 -1.664 -14.730 1.00 86.88 79 ASP A N 1
ATOM 589 C CA . ASP A 1 79 ? 6.834 -1.467 -13.838 1.00 86.88 79 ASP A CA 1
ATOM 590 C C . ASP A 1 79 ? 6.720 -0.147 -13.072 1.00 86.88 79 ASP A C 1
ATOM 592 O O . ASP A 1 79 ? 6.263 0.871 -13.593 1.00 86.88 79 ASP A O 1
ATOM 596 N N . VAL A 1 80 ? 7.229 -0.137 -11.838 1.00 86.19 80 VAL A N 1
ATOM 597 C CA . VAL A 1 80 ? 7.221 1.052 -10.969 1.00 86.19 80 VAL A CA 1
ATOM 598 C C . VAL A 1 80 ? 7.910 2.255 -11.630 1.00 86.19 80 VAL A C 1
ATOM 600 O O . VAL A 1 80 ? 7.442 3.381 -11.486 1.00 86.19 80 VAL A O 1
ATOM 603 N N . SER A 1 81 ? 8.965 2.027 -12.417 1.00 85.62 81 SER A N 1
ATOM 604 C CA . SER A 1 81 ? 9.676 3.071 -13.171 1.00 85.62 81 SER A CA 1
ATOM 605 C C . SER A 1 81 ? 8.832 3.736 -14.266 1.00 85.62 81 SER A C 1
ATOM 607 O O . SER A 1 81 ? 9.086 4.882 -14.636 1.00 85.62 81 SER A O 1
ATOM 609 N N . GLN A 1 82 ? 7.815 3.042 -14.784 1.00 84.62 82 GLN A N 1
ATOM 610 C CA . GLN A 1 82 ? 6.952 3.516 -15.869 1.00 84.62 82 GLN A CA 1
ATOM 611 C C . GLN A 1 82 ? 5.676 4.205 -15.364 1.00 84.62 82 GLN A C 1
ATOM 613 O O . GLN A 1 82 ? 4.961 4.831 -16.151 1.00 84.62 82 GLN A O 1
ATOM 618 N N . LEU A 1 83 ? 5.416 4.170 -14.051 1.00 83.88 83 LEU A N 1
ATOM 619 C CA . LEU A 1 83 ? 4.237 4.798 -13.446 1.00 83.88 83 LEU A CA 1
ATOM 620 C C . LE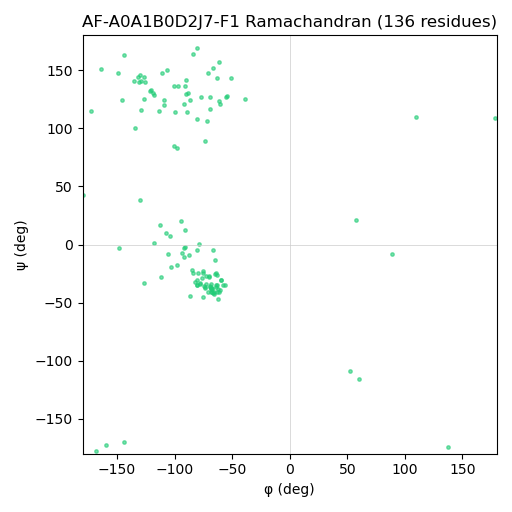U A 1 83 ? 4.175 6.307 -13.686 1.00 83.88 83 LEU A C 1
ATOM 622 O O . LEU A 1 83 ? 3.088 6.843 -13.859 1.00 83.88 83 LEU A O 1
ATOM 626 N N . ILE A 1 84 ? 5.325 6.979 -13.795 1.00 78.50 84 ILE A N 1
ATOM 627 C CA . ILE A 1 84 ? 5.411 8.423 -14.081 1.00 78.50 84 ILE A CA 1
ATOM 628 C C . ILE A 1 84 ? 4.752 8.780 -15.423 1.00 78.50 84 ILE A C 1
ATOM 630 O O . ILE A 1 84 ? 4.216 9.870 -15.580 1.00 78.50 84 ILE A O 1
ATOM 634 N N . ARG A 1 85 ? 4.771 7.864 -16.398 1.00 72.69 85 ARG A N 1
ATOM 635 C CA . ARG A 1 85 ? 4.163 8.075 -17.723 1.00 72.69 85 ARG A CA 1
ATOM 636 C C . ARG A 1 85 ? 2.687 7.681 -17.777 1.00 72.69 85 ARG A C 1
ATOM 638 O O . ARG A 1 85 ? 2.035 7.947 -18.776 1.00 72.69 85 ARG A O 1
ATOM 645 N N . SER A 1 86 ? 2.186 7.042 -16.722 1.00 67.75 86 SER A N 1
ATOM 646 C CA . SER A 1 86 ? 0.844 6.448 -16.655 1.00 67.75 86 SER A CA 1
ATOM 647 C C . SER A 1 86 ? -0.109 7.249 -15.756 1.00 67.75 86 SER A C 1
ATOM 649 O O . SER A 1 86 ? -1.189 6.768 -15.435 1.00 67.75 86 SER A O 1
ATOM 651 N N . VAL A 1 87 ? 0.296 8.452 -15.327 1.00 62.75 87 VAL A N 1
ATOM 652 C CA . VAL A 1 87 ? -0.375 9.240 -14.275 1.00 62.75 87 VAL A CA 1
ATOM 653 C C . VAL A 1 87 ? -1.794 9.683 -14.661 1.00 62.75 87 VAL A C 1
ATOM 655 O O . VAL A 1 87 ? -2.620 9.847 -13.769 1.00 62.75 87 VAL A O 1
ATOM 658 N N . ASP A 1 88 ? -2.111 9.786 -15.956 1.00 64.81 88 ASP A N 1
ATOM 659 C CA . ASP A 1 88 ? -3.325 10.482 -16.409 1.00 64.81 88 ASP A CA 1
ATOM 660 C C . ASP A 1 88 ? -4.359 9.624 -17.161 1.00 64.81 88 ASP A C 1
ATOM 662 O O . ASP A 1 88 ? -5.362 10.173 -17.610 1.00 64.81 88 ASP A O 1
ATOM 666 N N . MET A 1 89 ? -4.153 8.312 -17.352 1.00 63.91 89 MET A N 1
ATOM 667 C CA . MET A 1 89 ? -4.915 7.595 -18.395 1.00 63.91 89 MET A CA 1
ATOM 668 C C . MET A 1 89 ? -5.667 6.331 -17.952 1.00 63.91 89 MET A C 1
ATOM 670 O O . MET A 1 89 ? -6.743 6.093 -18.493 1.00 63.91 89 MET A O 1
ATOM 674 N N . GLU A 1 90 ? -5.193 5.522 -16.988 1.00 76.94 90 GLU A N 1
ATOM 675 C CA . GLU A 1 90 ? -5.889 4.254 -16.683 1.00 76.94 90 GLU A CA 1
ATOM 676 C C . GLU A 1 90 ? -5.496 3.607 -15.338 1.00 76.94 90 GLU A C 1
ATOM 678 O O . GLU A 1 90 ? -4.355 3.764 -14.890 1.00 76.94 90 GLU A O 1
ATOM 683 N N . PRO A 1 91 ? -6.392 2.842 -14.676 1.00 85.06 91 PRO A N 1
ATOM 684 C CA . PRO A 1 91 ? -5.996 1.929 -13.606 1.00 85.06 91 PRO A CA 1
ATOM 685 C C . PRO A 1 91 ? -5.013 0.868 -14.120 1.00 85.06 91 PRO A C 1
ATOM 687 O O . PRO A 1 91 ? -5.332 0.063 -14.991 1.00 85.06 91 PRO A O 1
ATOM 690 N N . VAL A 1 92 ? -3.822 0.833 -13.526 1.00 87.69 92 VAL A N 1
ATOM 691 C CA . VAL A 1 92 ? -2.746 -0.096 -13.896 1.00 87.69 92 VAL A CA 1
ATOM 692 C C . VAL A 1 92 ? -2.554 -1.195 -12.856 1.00 87.69 92 VAL A C 1
ATOM 694 O O . VAL A 1 92 ? -2.736 -0.989 -11.654 1.00 87.69 92 VAL A O 1
ATOM 697 N N . TRP A 1 93 ? -2.109 -2.366 -13.309 1.00 88.69 93 TRP A N 1
ATOM 698 C CA . TRP A 1 93 ? -1.659 -3.430 -12.416 1.00 88.69 93 TRP A CA 1
ATOM 699 C C . TRP A 1 93 ? -0.180 -3.258 -12.111 1.00 88.69 93 TRP A C 1
ATOM 701 O O . TRP A 1 93 ? 0.637 -3.145 -13.017 1.00 88.69 93 TRP A O 1
ATOM 711 N N . VAL A 1 94 ? 0.189 -3.302 -10.833 1.00 90.25 94 VAL A N 1
ATOM 712 C CA . VAL A 1 94 ? 1.588 -3.194 -10.403 1.00 90.25 94 VAL A CA 1
ATOM 713 C C . VAL A 1 94 ? 1.936 -4.383 -9.523 1.00 90.25 94 VAL A C 1
ATOM 715 O O . VAL A 1 94 ? 1.146 -4.808 -8.679 1.00 90.25 94 VAL A O 1
ATOM 718 N N . ARG A 1 95 ? 3.140 -4.928 -9.709 1.00 91.06 95 ARG A N 1
ATOM 719 C CA . ARG A 1 95 ? 3.696 -5.983 -8.860 1.00 91.06 95 ARG A CA 1
ATOM 720 C C . ARG A 1 95 ? 5.005 -5.501 -8.253 1.00 91.06 95 ARG A C 1
ATOM 722 O O . ARG A 1 95 ? 5.881 -5.005 -8.948 1.00 91.06 95 ARG A O 1
ATOM 729 N N . GLY A 1 96 ? 5.159 -5.689 -6.950 1.00 92.12 96 GLY A N 1
ATOM 730 C CA . GLY A 1 96 ? 6.375 -5.319 -6.240 1.00 92.12 96 GLY A CA 1
ATOM 731 C C . GLY A 1 96 ? 6.405 -5.896 -4.836 1.00 92.12 96 GLY A C 1
ATOM 732 O O . GLY A 1 96 ? 5.513 -6.639 -4.429 1.00 92.12 96 GLY A O 1
ATOM 733 N N . ARG A 1 97 ? 7.460 -5.566 -4.095 1.00 94.06 97 ARG A N 1
ATOM 734 C CA . ARG A 1 97 ? 7.606 -5.934 -2.685 1.00 94.06 97 ARG A CA 1
ATOM 735 C C . ARG A 1 97 ? 7.162 -4.768 -1.817 1.00 94.06 97 ARG A C 1
ATOM 737 O O . ARG A 1 97 ? 7.560 -3.634 -2.072 1.00 94.06 97 ARG A O 1
ATOM 744 N N . VAL A 1 98 ? 6.401 -5.047 -0.766 1.00 93.62 98 VAL A N 1
ATOM 745 C CA . VAL A 1 98 ? 6.114 -4.048 0.268 1.00 93.62 98 VAL A CA 1
ATOM 746 C C . VAL A 1 98 ? 7.409 -3.786 1.036 1.00 93.62 98 VAL A C 1
ATOM 748 O O . VAL A 1 98 ? 7.990 -4.699 1.618 1.00 93.62 98 VAL A O 1
ATOM 751 N N . HIS A 1 99 ? 7.910 -2.555 0.969 1.00 94.50 99 HIS A N 1
ATOM 752 C CA . HIS A 1 99 ? 9.130 -2.143 1.658 1.00 94.50 99 HIS A CA 1
ATOM 753 C C . HIS A 1 99 ? 8.844 -1.692 3.091 1.00 94.50 99 HIS A C 1
ATOM 755 O O . HIS A 1 99 ? 9.560 -2.072 4.012 1.00 94.50 99 HIS A O 1
ATOM 761 N N . THR A 1 100 ? 7.790 -0.900 3.271 1.00 94.06 100 THR A N 1
ATOM 762 C CA . THR A 1 100 ? 7.260 -0.488 4.572 1.00 94.06 100 THR A CA 1
ATOM 763 C C . THR A 1 100 ? 5.755 -0.277 4.445 1.00 94.06 100 THR A C 1
ATOM 765 O O . THR A 1 100 ? 5.277 0.112 3.376 1.00 94.06 100 THR A O 1
ATOM 768 N N . SER A 1 101 ? 5.031 -0.558 5.524 1.00 93.69 101 SER A N 1
ATOM 769 C CA . SER A 1 101 ? 3.597 -0.337 5.667 1.00 93.69 101 SER A CA 1
ATOM 770 C C . SER A 1 101 ? 3.347 0.422 6.966 1.00 93.69 101 SER A C 1
ATOM 772 O O . SER A 1 101 ? 4.025 0.187 7.970 1.00 93.69 101 SER A O 1
ATOM 774 N N . ARG A 1 102 ? 2.409 1.367 6.939 1.00 92.56 102 ARG A N 1
ATOM 775 C CA . ARG A 1 102 ? 1.919 2.056 8.133 1.00 92.56 102 ARG A CA 1
ATOM 776 C C . ARG A 1 102 ? 0.438 2.387 7.984 1.00 92.56 102 ARG A C 1
ATOM 778 O O . ARG A 1 102 ? 0.033 3.112 7.074 1.00 92.56 102 ARG A O 1
ATOM 785 N N . SER A 1 103 ? -0.368 1.937 8.935 1.00 91.88 103 SER A N 1
ATOM 786 C CA . SER A 1 103 ? -1.770 2.330 9.066 1.00 91.88 103 SER A CA 1
ATOM 787 C C . SER A 1 103 ? -1.922 3.555 9.968 1.00 91.88 103 SER A C 1
ATOM 789 O O . SER A 1 103 ? -1.333 3.632 11.048 1.00 91.88 103 SER A O 1
ATOM 791 N N . LYS A 1 104 ? -2.753 4.511 9.554 1.00 90.50 104 LYS A N 1
ATOM 792 C CA . LYS A 1 104 ? -3.170 5.668 10.351 1.00 90.50 104 LYS A CA 1
ATOM 793 C C . LYS A 1 104 ? -4.682 5.862 10.221 1.00 90.50 104 LYS A C 1
ATOM 795 O O . LYS A 1 104 ? -5.166 6.442 9.251 1.00 90.50 104 LYS A O 1
ATOM 800 N N . GLY A 1 105 ? -5.430 5.405 11.225 1.00 88.81 105 GLY A N 1
ATOM 801 C CA . GLY A 1 105 ? -6.890 5.519 11.252 1.00 88.81 105 GLY A CA 1
ATOM 802 C C . GLY A 1 105 ? -7.537 4.807 10.062 1.00 88.81 105 GLY A C 1
ATOM 803 O O . GLY A 1 105 ? -7.421 3.596 9.928 1.00 88.81 105 GLY A O 1
ATOM 804 N N . LYS A 1 106 ? -8.198 5.566 9.178 1.00 89.75 106 LYS A N 1
ATOM 805 C CA . LYS A 1 106 ? -8.896 5.050 7.982 1.00 89.75 106 LYS A CA 1
ATOM 806 C C . LYS A 1 106 ? -8.025 5.004 6.716 1.00 89.75 106 LYS A C 1
ATOM 808 O O . LYS A 1 106 ? -8.555 4.890 5.612 1.00 89.75 106 LYS A O 1
ATOM 813 N N . GLN A 1 107 ? -6.713 5.166 6.853 1.00 93.12 107 GLN A N 1
ATOM 814 C CA . GLN A 1 107 ? -5.772 5.173 5.736 1.00 93.12 107 GLN A CA 1
ATOM 815 C C . GLN A 1 107 ? -4.583 4.260 6.033 1.00 93.12 107 GLN A C 1
ATOM 817 O O . GLN A 1 107 ? -4.108 4.202 7.165 1.00 93.12 107 GLN A O 1
ATOM 822 N N . CYS A 1 108 ? -4.066 3.593 5.010 1.00 94.25 108 CYS A N 1
ATOM 823 C CA . CYS A 1 108 ? -2.806 2.868 5.034 1.00 94.25 108 CYS A CA 1
ATOM 824 C C . CYS A 1 108 ? -1.865 3.457 3.980 1.00 94.25 108 CYS A C 1
ATOM 826 O O . CYS A 1 108 ? -2.258 3.697 2.838 1.00 94.25 108 CYS A O 1
ATOM 828 N N . PHE A 1 109 ? -0.625 3.710 4.384 1.00 94.81 109 PHE A N 1
ATOM 829 C CA . PHE A 1 109 ? 0.456 4.135 3.509 1.00 94.81 109 PHE A CA 1
ATOM 830 C C . PHE A 1 109 ? 1.433 2.984 3.373 1.00 94.81 109 PHE A C 1
ATOM 832 O O . PHE A 1 109 ? 1.987 2.519 4.369 1.00 94.81 109 PHE A O 1
ATOM 839 N N . LEU A 1 110 ? 1.695 2.582 2.140 1.00 94.75 110 LEU A N 1
ATOM 840 C CA . LEU A 1 110 ? 2.642 1.523 1.848 1.00 94.75 110 LEU A CA 1
ATOM 841 C C . LEU A 1 110 ? 3.603 1.966 0.758 1.00 94.75 110 LEU A C 1
ATOM 843 O O . LEU A 1 110 ? 3.232 2.663 -0.183 1.00 94.75 110 LEU A O 1
ATOM 847 N N . ILE A 1 111 ? 4.870 1.606 0.927 1.00 94.88 111 ILE A N 1
ATOM 848 C CA . ILE A 1 111 ? 5.903 1.856 -0.073 1.00 94.88 111 ILE A CA 1
ATOM 849 C C . ILE A 1 111 ? 6.104 0.560 -0.836 1.00 94.88 111 ILE A C 1
ATOM 851 O O . ILE A 1 111 ? 6.581 -0.430 -0.276 1.00 94.88 111 ILE A O 1
ATOM 855 N N . LEU A 1 112 ? 5.753 0.574 -2.116 1.00 94.44 112 LEU A N 1
ATOM 856 C CA . LEU A 1 112 ? 6.003 -0.535 -3.018 1.00 94.44 112 LEU A CA 1
ATOM 857 C C . LEU A 1 112 ? 7.376 -0.344 -3.665 1.00 94.44 112 LEU A C 1
ATOM 859 O O . LEU A 1 112 ? 7.683 0.725 -4.191 1.00 94.44 112 LEU A O 1
ATOM 863 N N . ARG A 1 113 ? 8.210 -1.382 -3.616 1.00 93.81 113 ARG A N 1
ATOM 864 C CA . ARG A 1 113 ? 9.556 -1.395 -4.190 1.00 93.81 113 ARG A CA 1
ATOM 865 C C . ARG A 1 113 ? 9.675 -2.465 -5.262 1.00 93.81 113 ARG A C 1
ATOM 867 O O . ARG A 1 113 ? 9.387 -3.639 -5.011 1.00 93.81 113 ARG A O 1
ATOM 874 N N . LEU A 1 114 ? 10.192 -2.073 -6.419 1.00 93.06 114 LEU A N 1
ATOM 875 C CA . LEU A 1 114 ? 10.566 -2.970 -7.504 1.00 93.06 114 LEU A CA 1
ATOM 876 C C . LEU A 1 114 ? 11.998 -2.628 -7.933 1.00 93.06 114 LEU A C 1
ATOM 878 O O . LEU A 1 114 ? 12.279 -1.523 -8.377 1.00 93.06 114 LEU A O 1
ATOM 882 N N . HIS A 1 115 ? 12.929 -3.566 -7.744 1.00 88.44 115 HIS A N 1
ATOM 883 C CA . HIS A 1 115 ? 14.368 -3.332 -7.921 1.00 88.44 115 HIS A CA 1
ATOM 884 C C . HIS A 1 115 ? 14.885 -2.111 -7.128 1.00 88.44 115 HIS A C 1
ATOM 886 O O . HIS A 1 115 ? 14.999 -2.196 -5.897 1.00 88.44 115 HIS A O 1
ATOM 892 N N . ARG A 1 116 ? 15.228 -1.020 -7.830 1.00 89.44 116 ARG A N 1
ATOM 893 C CA . ARG A 1 116 ? 15.727 0.251 -7.277 1.00 89.44 116 ARG A CA 1
ATOM 894 C C . ARG A 1 116 ? 14.634 1.310 -7.140 1.00 89.44 116 ARG A C 1
ATOM 896 O O . ARG A 1 116 ? 14.828 2.258 -6.387 1.00 89.44 116 ARG A O 1
ATOM 903 N N . ASP A 1 117 ? 13.511 1.126 -7.822 1.00 91.81 117 ASP A N 1
ATOM 904 C CA . ASP A 1 117 ? 12.435 2.103 -7.879 1.00 91.81 117 ASP A CA 1
ATOM 905 C C . ASP A 1 117 ? 11.439 1.865 -6.747 1.00 91.81 117 ASP A C 1
ATOM 907 O O . ASP A 1 117 ? 11.120 0.725 -6.377 1.00 91.81 117 ASP A O 1
ATOM 911 N N . THR A 1 118 ? 10.949 2.960 -6.178 1.00 93.19 118 THR A N 1
ATOM 912 C CA . THR A 1 118 ? 9.950 2.956 -5.115 1.00 93.19 118 THR A CA 1
ATOM 913 C C . THR A 1 118 ? 8.815 3.900 -5.463 1.00 93.19 118 THR A C 1
ATOM 915 O O . THR A 1 118 ? 9.012 4.946 -6.077 1.00 93.19 118 THR A O 1
ATOM 918 N N . VAL A 1 119 ? 7.610 3.529 -5.047 1.00 92.38 119 VAL A N 1
ATOM 919 C CA . VAL A 1 119 ? 6.422 4.371 -5.161 1.00 92.38 119 VAL A CA 1
ATOM 920 C C . VAL A 1 119 ? 5.650 4.325 -3.853 1.00 92.38 119 VAL A C 1
ATOM 922 O O . VAL A 1 119 ? 5.566 3.285 -3.194 1.00 92.38 119 VAL A O 1
ATOM 925 N N . GLN A 1 120 ? 5.111 5.471 -3.455 1.00 92.81 120 GLN A N 1
ATOM 926 C CA . GLN A 1 120 ? 4.211 5.559 -2.318 1.00 92.81 120 GLN A CA 1
ATOM 927 C C . GLN A 1 120 ? 2.785 5.278 -2.790 1.00 92.81 120 GLN A C 1
ATOM 929 O O . GLN A 1 120 ? 2.271 5.965 -3.667 1.00 92.81 120 GLN A O 1
ATOM 934 N N . CYS A 1 121 ? 2.133 4.305 -2.169 1.00 92.75 121 CYS A N 1
ATOM 935 C CA . CYS A 1 121 ? 0.727 4.006 -2.384 1.00 92.75 121 CYS A CA 1
ATOM 936 C C . CYS A 1 121 ? -0.073 4.368 -1.131 1.00 92.75 121 CYS A C 1
ATOM 938 O O . CYS A 1 121 ? 0.414 4.258 0.001 1.00 92.75 121 CYS A O 1
ATOM 940 N N . VAL A 1 122 ? -1.317 4.786 -1.343 1.00 93.19 122 VAL A N 1
ATOM 941 C CA . VAL A 1 122 ? -2.255 5.121 -0.272 1.00 93.19 122 VAL A CA 1
ATOM 942 C C . VAL A 1 122 ? -3.527 4.321 -0.484 1.00 93.19 122 VAL A C 1
ATOM 944 O O . VAL A 1 122 ? -4.132 4.387 -1.549 1.00 93.19 122 VAL A O 1
ATOM 947 N N . ILE A 1 123 ? -3.932 3.580 0.540 1.00 93.06 123 ILE A N 1
ATOM 948 C CA . ILE A 1 123 ? -5.209 2.874 0.591 1.00 93.06 123 ILE A CA 1
ATOM 949 C C . ILE A 1 123 ? -6.069 3.604 1.615 1.00 93.06 123 ILE A C 1
ATOM 951 O O . ILE A 1 123 ? -5.684 3.722 2.776 1.00 93.06 123 ILE A O 1
ATOM 955 N N . ALA A 1 124 ? -7.218 4.122 1.198 1.00 92.44 124 ALA A N 1
ATOM 956 C CA . ALA A 1 124 ? -8.134 4.858 2.059 1.00 92.44 124 ALA A CA 1
ATOM 957 C C .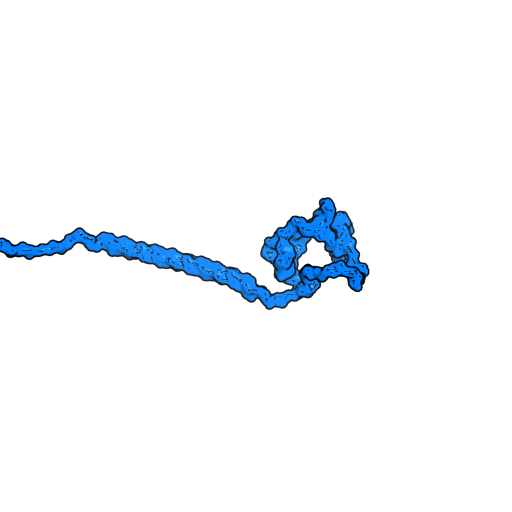 ALA A 1 124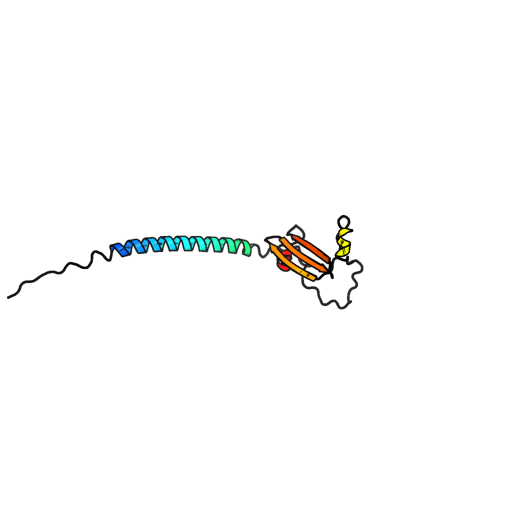 ? -9.532 4.254 1.965 1.00 92.44 124 ALA A C 1
ATOM 959 O O . ALA A 1 124 ? -9.941 3.830 0.887 1.00 92.44 124 ALA A O 1
ATOM 960 N N . VAL A 1 125 ? -10.258 4.248 3.084 1.00 91.19 125 VAL A N 1
ATOM 961 C CA . VAL A 1 125 ? -11.657 3.803 3.100 1.00 91.19 125 VAL A CA 1
ATOM 962 C C . VAL A 1 125 ? -12.490 4.706 2.186 1.00 91.19 125 VAL A C 1
ATOM 964 O O . VAL A 1 125 ? -12.515 5.923 2.375 1.00 91.19 125 VAL A O 1
ATOM 967 N N . ASN A 1 126 ? -13.165 4.104 1.212 1.00 88.81 126 ASN A N 1
ATOM 968 C CA . ASN A 1 126 ? -14.098 4.746 0.281 1.00 88.81 126 ASN A CA 1
ATOM 969 C C . ASN A 1 126 ? -15.259 3.776 -0.013 1.00 88.81 126 ASN A C 1
ATOM 971 O O . ASN A 1 126 ? -15.344 2.735 0.630 1.00 88.81 126 ASN A O 1
ATOM 975 N N . ASP A 1 127 ? -16.123 4.068 -0.985 1.00 86.25 127 ASP A N 1
ATOM 976 C CA . ASP A 1 127 ? -17.271 3.203 -1.322 1.00 86.25 127 ASP A CA 1
ATOM 977 C C . ASP A 1 127 ? -16.867 1.815 -1.872 1.00 86.25 127 ASP A C 1
ATOM 979 O O . ASP A 1 127 ? -17.687 0.908 -1.970 1.00 86.25 127 ASP A O 1
ATOM 983 N N . VAL A 1 128 ? -15.591 1.631 -2.236 1.00 85.19 128 VAL A N 1
ATOM 984 C CA . VAL A 1 128 ? -15.042 0.421 -2.877 1.00 85.19 128 VAL A CA 1
ATOM 985 C C . VAL A 1 128 ? -14.076 -0.348 -1.960 1.00 85.19 128 VAL A C 1
ATOM 987 O O . VAL A 1 128 ? -13.948 -1.566 -2.108 1.00 85.19 128 VAL A O 1
ATOM 990 N N . VAL A 1 129 ? -13.413 0.355 -1.035 1.00 89.06 129 VAL A N 1
ATOM 991 C CA . VAL A 1 129 ? -12.370 -0.078 -0.091 1.00 89.06 129 VAL A CA 1
ATOM 992 C C . VAL A 1 129 ? -12.895 0.012 1.343 1.00 89.06 129 VAL A C 1
ATOM 994 O O . VAL A 1 129 ? -13.132 1.107 1.853 1.00 89.06 129 VAL A O 1
ATOM 997 N N . SER A 1 130 ? -13.020 -1.132 2.008 1.00 89.62 130 SER A N 1
ATOM 998 C CA . SER A 1 130 ? -13.538 -1.290 3.362 1.00 89.62 130 SER A CA 1
ATOM 999 C C . SER A 1 130 ? -12.472 -1.045 4.427 1.00 89.62 130 SER A C 1
ATOM 1001 O O . SER A 1 130 ? -11.262 -1.069 4.178 1.00 89.62 130 SER A O 1
ATOM 1003 N N . LYS A 1 131 ? -12.921 -0.842 5.672 1.00 88.06 131 LYS A N 1
ATOM 1004 C CA . LYS A 1 131 ? -12.020 -0.774 6.835 1.00 88.06 131 LYS A CA 1
ATOM 1005 C C . LYS A 1 131 ? -11.196 -2.059 6.982 1.00 88.06 131 LYS A C 1
ATOM 1007 O O . LYS A 1 131 ? -10.032 -1.984 7.369 1.00 88.06 131 LYS A O 1
ATOM 1012 N N . GLN A 1 132 ? -11.780 -3.210 6.640 1.00 88.25 132 GLN A N 1
ATOM 1013 C CA . GLN A 1 132 ? -11.108 -4.506 6.717 1.00 88.25 132 GLN A CA 1
ATOM 1014 C C . GLN A 1 132 ? -9.968 -4.607 5.695 1.00 88.25 132 GLN A C 1
ATOM 1016 O O . GLN A 1 132 ? -8.880 -5.064 6.043 1.00 88.25 132 GLN A O 1
ATOM 1021 N N . MET A 1 133 ? -10.143 -4.066 4.484 1.00 90.19 133 MET A N 1
ATOM 1022 C CA . MET A 1 133 ? -9.064 -3.977 3.492 1.00 90.19 133 MET A CA 1
ATOM 1023 C C . MET A 1 133 ? -7.898 -3.093 3.972 1.00 90.19 133 MET A C 1
ATOM 1025 O O . MET A 1 133 ? -6.729 -3.443 3.785 1.00 90.19 133 MET A O 1
ATOM 1029 N N . VAL A 1 134 ? -8.192 -1.964 4.628 1.00 90.75 134 VAL A N 1
ATOM 1030 C CA . VAL A 1 134 ? -7.157 -1.092 5.217 1.00 90.75 134 VAL A CA 1
ATOM 1031 C C . VAL A 1 134 ? -6.428 -1.796 6.367 1.00 90.75 134 VAL A C 1
ATOM 1033 O O . VAL A 1 134 ? -5.203 -1.708 6.431 1.00 90.75 134 VAL A O 1
ATOM 1036 N N . LYS A 1 135 ? -7.151 -2.532 7.225 1.00 89.94 135 LYS A N 1
ATOM 1037 C CA . LYS A 1 135 ? -6.591 -3.348 8.321 1.00 89.94 135 LYS A CA 1
ATOM 1038 C C . LYS A 1 135 ? -5.717 -4.495 7.807 1.00 89.94 135 LYS A C 1
ATOM 1040 O O . LYS A 1 135 ? -4.698 -4.784 8.412 1.00 89.94 135 LYS A O 1
ATOM 1045 N N . PHE A 1 136 ? -6.084 -5.120 6.688 1.00 90.19 136 PHE A N 1
ATOM 1046 C CA . PHE A 1 136 ? -5.279 -6.167 6.051 1.00 90.19 136 PHE A CA 1
ATOM 1047 C C . PHE A 1 136 ? -3.979 -5.623 5.445 1.00 90.19 136 PHE A C 1
ATOM 1049 O O . PHE A 1 136 ? -2.960 -6.308 5.433 1.00 90.19 136 PHE A O 1
ATOM 1056 N N . SER A 1 137 ? -4.027 -4.404 4.906 1.00 88.94 137 SER A N 1
ATOM 1057 C CA . SER A 1 137 ? -2.896 -3.808 4.186 1.00 88.94 137 SER A CA 1
ATOM 1058 C C . SER A 1 137 ? -1.865 -3.140 5.097 1.00 88.94 137 SER A C 1
ATOM 1060 O O . SER A 1 137 ? -0.736 -2.931 4.662 1.00 88.94 137 SER A O 1
ATOM 1062 N N . GLY A 1 138 ? -2.290 -2.712 6.290 1.00 84.06 138 GLY A N 1
ATOM 1063 C CA . GLY A 1 138 ? -1.500 -1.987 7.290 1.00 84.06 138 GLY A CA 1
ATOM 1064 C C . GLY A 1 138 ? -0.635 -2.900 8.128 1.00 84.06 138 GLY A C 1
ATOM 1065 O O . GLY A 1 138 ? 0.604 -2.763 8.004 1.00 84.06 138 GLY A O 1
#

Solvent-accessible surface area (backbone atoms only — not comparable to full-atom values): 8932 Å² total; per-residue (Å²): 137,91,85,86,90,85,90,86,90,84,75,84,68,64,65,68,57,51,62,57,53,54,57,49,53,55,54,53,51,53,53,51,50,54,54,51,52,56,50,51,52,60,54,47,65,66,58,73,63,72,78,67,82,64,77,30,72,84,80,64,82,84,78,77,84,88,75,77,86,72,85,65,86,87,65,61,73,47,56,72,82,53,47,80,81,46,75,87,80,64,96,76,43,72,74,65,43,80,73,49,58,43,62,57,92,68,30,18,44,35,31,39,32,45,96,89,39,73,46,83,46,77,44,56,59,52,102,65,36,31,69,64,56,36,64,73,65,59

Nearest PDB structures (foldseek):
  6iy6-assembly2_H  TM=9.467E-01  e=1.672E-06  Homo sapiens
  6iy6-assembly1_A  TM=9.487E-01  e=3.458E-06  Homo sapiens
  6iy6-assembly1_B  TM=9.451E-01  e=5.490E-06  Homo sapiens
  6od8-assembly1_A  TM=9.141E-01  e=5.865E-06  Leishmania major
  3i7f-assembly1_A  TM=8.660E-01  e=5.635E-03  Entamoeba histolytica

Mean predicted aligned error: 17.0 Å

InterPro domains:
  IPR004523 Aspartate-tRNA synthetase, type 2 [PTHR43450] (10-136)
  IPR012340 Nucleic acid-binding, OB-fold [G3DSA:2.40.50.140] (52-138)
  IPR012340 Nucleic acid-binding, OB-fold [SSF50249] (65-136)

Sequence (138 aa):
MVVDPTEKGAETSAEAQSKKAAKKQAKDAAKAAKKAEHRAAAGKQEDVQEESEDYSAGKYGQPVMIQSAEKFPDRSFVDVSQLIRSVDMEPVWVRGRVHTSRSKGKQCFLILRLHRDTVQCVIAVNDVVSKQMVKFSG

pLDDT: mean 73.04, std 18.95, range [32.66, 94.88]